Protein AF-Q96XL6-F1 (afdb_monomer_lite)

Sequence (55 aa):
MPKVKNLKKVILTVYIDKEDAETIDKLTKMEGTSRSGIIRKLIRDYARRHLKDSS

Secondary structure (DSSP, 8-state):
-----------------HHHHHHHHHHHHHHT--HHHHHHHHHHHHHHHHSTT--

Organism: Sulfurisphaera tokodaii (strain DSM 16993 / JCM 10545 / NBRC 100140 / 7) (NCBI:txid273063)

InterPro domains:
  IPR002145 Ribbon-helix-helix protein, CopG [PF01402] (11-49)
  IPR010985 Ribbon-helix-helix [SSF47598] (10-48)
  IPR013321 Arc-type ribbon-helix-helix [G3DSA:1.10.1220.10] (8-51)

pLDDT: mean 84.92, std 15.83, range [45.16, 96.94]

Radius of gyration: 14.39 Å; chains: 1; bounding box: 28×37×32 Å

Foldseek 3Di:
DDDPPDPDDDDDDDDDDPVVVVVLVVVCVVVVHDSVVSVVVVVVVVCVVPVVVVD

Structure (mmCIF, N/CA/C/O backbone):
data_AF-Q96XL6-F1
#
_entry.id   AF-Q96XL6-F1
#
loop_
_atom_site.group_PDB
_atom_site.id
_atom_site.type_symbol
_atom_site.label_atom_id
_atom_site.label_alt_id
_atom_site.label_comp_id
_atom_site.label_asym_id
_atom_site.label_entity_id
_atom_site.label_seq_id
_atom_site.pdbx_PDB_ins_code
_atom_site.Cartn_x
_atom_site.Cartn_y
_atom_site.Cartn_z
_atom_site.occupancy
_atom_site.B_iso_or_equiv
_atom_site.auth_seq_id
_atom_site.auth_comp_id
_atom_site.auth_asym_id
_atom_site.auth_atom_id
_atom_site.pdbx_PDB_model_num
ATOM 1 N N . MET A 1 1 ? -4.523 24.391 -17.628 1.00 48.97 1 MET A N 1
ATOM 2 C CA . MET A 1 1 ? -4.450 23.038 -17.027 1.00 48.97 1 MET A CA 1
ATOM 3 C C . MET A 1 1 ? -5.686 22.251 -17.438 1.00 48.97 1 MET A C 1
ATOM 5 O O . MET A 1 1 ? -6.784 22.706 -17.122 1.00 48.97 1 MET A O 1
ATOM 9 N N . PRO A 1 2 ? -5.556 21.131 -18.166 1.00 51.41 2 PRO A N 1
ATOM 10 C CA . PRO A 1 2 ? -6.711 20.303 -18.491 1.00 51.41 2 PRO A CA 1
ATOM 11 C C . PRO A 1 2 ? -7.327 19.760 -17.192 1.00 51.41 2 PRO A C 1
ATOM 13 O O . PRO A 1 2 ? -6.646 19.139 -16.377 1.00 51.41 2 PRO A O 1
ATOM 16 N N . LYS A 1 3 ? -8.619 20.030 -16.971 1.00 58.47 3 LYS A N 1
ATOM 17 C CA . LYS A 1 3 ? -9.386 19.402 -15.890 1.00 58.47 3 LYS A CA 1
ATOM 18 C C . LYS A 1 3 ? -9.665 17.968 -16.321 1.00 58.47 3 LYS A C 1
ATOM 20 O O . LYS A 1 3 ? -10.442 17.762 -17.250 1.00 58.47 3 LYS A O 1
ATOM 25 N N . VAL A 1 4 ? -9.039 16.998 -15.658 1.00 63.03 4 VAL A N 1
ATOM 26 C CA . VAL A 1 4 ? -9.308 15.571 -15.874 1.00 63.03 4 VAL A CA 1
ATOM 27 C C . VAL A 1 4 ? -10.723 15.281 -15.368 1.00 63.03 4 VAL A C 1
ATOM 29 O O . VAL A 1 4 ? -10.940 14.957 -14.204 1.00 63.03 4 VAL A O 1
ATOM 32 N N . LYS A 1 5 ? -11.719 15.504 -16.227 1.00 55.19 5 LYS A N 1
ATOM 33 C CA . LYS A 1 5 ? -13.110 15.146 -15.964 1.00 55.19 5 LYS A CA 1
ATOM 34 C C . LYS A 1 5 ? -13.258 13.658 -16.277 1.00 55.19 5 LYS A C 1
ATOM 36 O O . LYS A 1 5 ? -13.003 13.243 -17.400 1.00 55.19 5 LYS A O 1
ATOM 41 N N . ASN A 1 6 ? -13.680 12.886 -15.277 1.00 61.06 6 ASN A N 1
ATOM 42 C CA . ASN A 1 6 ? -14.050 11.467 -15.361 1.00 61.06 6 ASN A CA 1
ATOM 43 C C . ASN A 1 6 ? -12.903 10.445 -15.458 1.00 61.06 6 ASN A C 1
ATOM 45 O O . ASN A 1 6 ? -12.901 9.582 -16.334 1.00 61.06 6 ASN A O 1
ATOM 49 N N . LEU A 1 7 ? -11.994 10.432 -14.479 1.00 61.12 7 LEU A N 1
ATOM 50 C CA . LEU A 1 7 ? -11.288 9.185 -14.164 1.00 61.12 7 LEU A CA 1
ATOM 51 C C . LEU A 1 7 ? -12.305 8.198 -13.572 1.00 61.12 7 LEU A C 1
ATOM 53 O O . LEU A 1 7 ? -12.734 8.351 -12.427 1.00 61.12 7 LEU A O 1
ATOM 57 N N . LYS A 1 8 ? -12.724 7.201 -14.3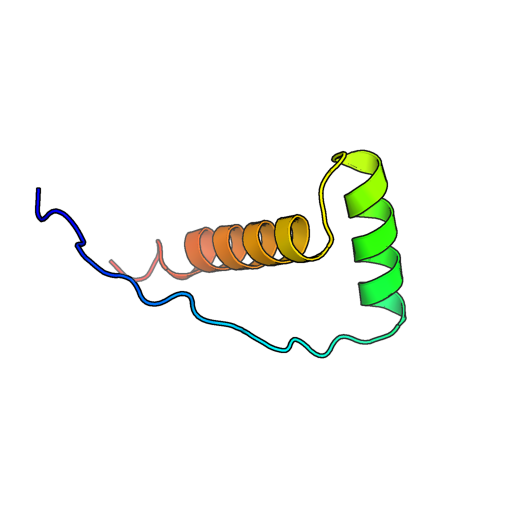64 1.00 70.62 8 LYS A N 1
ATOM 58 C CA . LYS A 1 8 ? -13.491 6.063 -13.841 1.00 70.62 8 LYS A CA 1
ATOM 59 C C . LYS A 1 8 ? -12.690 5.448 -12.693 1.00 70.62 8 LYS A C 1
ATOM 61 O O . LYS A 1 8 ? -11.485 5.240 -12.819 1.00 70.62 8 LYS A O 1
ATOM 66 N N . LYS A 1 9 ? -13.351 5.178 -11.566 1.00 7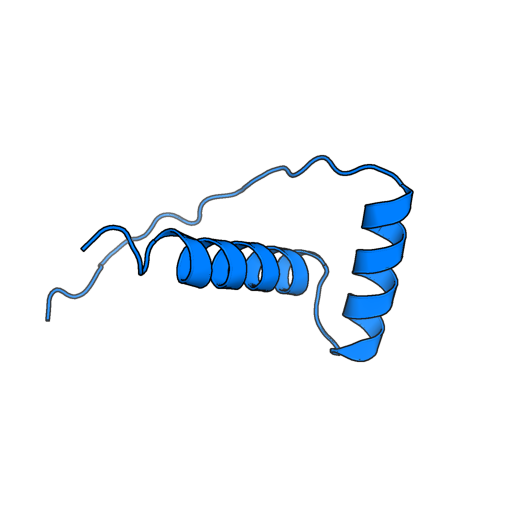5.56 9 LYS A N 1
ATOM 67 C CA . LYS A 1 9 ? -12.732 4.490 -10.430 1.00 75.56 9 LYS A CA 1
ATOM 68 C C . LYS A 1 9 ? -12.232 3.128 -10.915 1.00 75.56 9 LYS A C 1
ATOM 70 O O . LYS A 1 9 ? -13.039 2.265 -11.243 1.00 75.56 9 LYS A O 1
ATOM 75 N N . VAL A 1 10 ? -10.916 2.953 -10.978 1.00 82.31 10 VAL A N 1
ATOM 76 C CA . VAL A 1 10 ? -10.296 1.664 -11.299 1.00 82.31 10 VAL A CA 1
ATOM 77 C C . VAL A 1 10 ? -10.254 0.840 -10.018 1.00 82.31 10 VAL A C 1
ATOM 79 O O . VAL A 1 10 ? -9.748 1.301 -8.992 1.00 82.31 10 VAL A O 1
ATOM 82 N N . ILE A 1 11 ? -10.827 -0.360 -10.064 1.00 87.88 11 ILE A N 1
ATOM 83 C CA . ILE A 1 11 ? -10.757 -1.336 -8.976 1.00 87.88 11 ILE A CA 1
ATOM 84 C C . ILE A 1 11 ? -9.677 -2.344 -9.356 1.00 87.88 11 ILE A C 1
ATOM 86 O O . ILE A 1 11 ? -9.695 -2.876 -10.462 1.00 87.88 11 ILE A O 1
ATOM 90 N N . LEU A 1 12 ? -8.731 -2.572 -8.449 1.00 87.69 12 LEU A N 1
ATOM 91 C CA . LEU A 1 12 ? -7.635 -3.517 -8.627 1.00 87.69 12 LEU A CA 1
ATOM 92 C C . LEU A 1 12 ? -7.719 -4.575 -7.533 1.00 87.69 12 LEU A C 1
ATOM 94 O O . LEU A 1 12 ? -7.798 -4.232 -6.351 1.00 87.69 12 LEU A O 1
ATOM 98 N N . THR A 1 13 ? -7.663 -5.839 -7.936 1.00 93.12 13 THR A N 1
ATOM 99 C CA . THR A 1 13 ? -7.407 -6.954 -7.026 1.00 93.12 13 THR A CA 1
ATOM 100 C C . THR A 1 13 ? -5.904 -7.181 -6.984 1.00 93.12 13 THR A C 1
ATOM 102 O O . THR A 1 13 ? -5.278 -7.342 -8.029 1.00 93.12 13 THR A O 1
ATOM 105 N N . VAL A 1 14 ? -5.323 -7.158 -5.786 1.00 90.06 14 VAL A N 1
ATOM 106 C CA . VAL A 1 14 ? -3.884 -7.336 -5.580 1.00 90.06 14 VAL A CA 1
ATOM 107 C C . VAL A 1 14 ? -3.680 -8.602 -4.766 1.00 90.06 14 VAL A C 1
ATOM 109 O O . VAL A 1 14 ? -4.238 -8.729 -3.677 1.00 90.06 14 VAL A O 1
ATOM 112 N N . TYR A 1 15 ? -2.893 -9.522 -5.312 1.00 93.81 15 TYR A N 1
ATOM 113 C CA . TYR A 1 15 ? -2.463 -10.730 -4.625 1.00 93.81 15 TYR A CA 1
ATOM 114 C C . TYR A 1 15 ? -1.049 -10.497 -4.109 1.00 93.81 15 TYR A C 1
ATOM 116 O O . TYR A 1 15 ? -0.173 -10.087 -4.866 1.00 93.81 15 TYR A O 1
ATOM 124 N N . ILE A 1 16 ? -0.865 -10.727 -2.818 1.00 92.00 16 ILE A N 1
ATOM 125 C CA . ILE A 1 16 ? 0.414 -10.657 -2.114 1.00 92.00 16 ILE A CA 1
ATOM 126 C C . ILE A 1 16 ? 0.519 -11.894 -1.23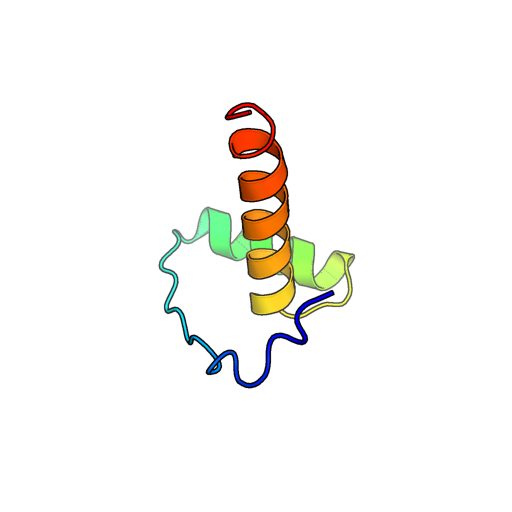4 1.00 92.00 16 ILE A C 1
ATOM 128 O O . ILE A 1 16 ? -0.505 -12.498 -0.890 1.00 92.00 16 ILE A O 1
ATOM 132 N N . ASP A 1 17 ? 1.739 -12.279 -0.896 1.00 96.25 17 ASP A N 1
ATOM 133 C CA . ASP A 1 17 ? 1.953 -13.377 0.030 1.00 96.25 17 ASP A CA 1
ATOM 134 C C . ASP A 1 17 ? 1.563 -12.990 1.468 1.00 96.25 17 ASP A C 1
ATOM 136 O O . ASP A 1 17 ? 1.147 -11.866 1.778 1.00 96.25 17 ASP A O 1
ATOM 140 N N . LYS A 1 18 ? 1.626 -13.979 2.361 1.00 95.50 18 LYS A N 1
ATOM 141 C CA . LYS A 1 18 ? 1.207 -13.802 3.750 1.00 95.50 18 LYS A CA 1
ATOM 142 C C . LYS A 1 18 ? 2.128 -12.840 4.509 1.00 95.50 18 LYS A C 1
ATOM 144 O O . LYS A 1 18 ? 1.639 -12.0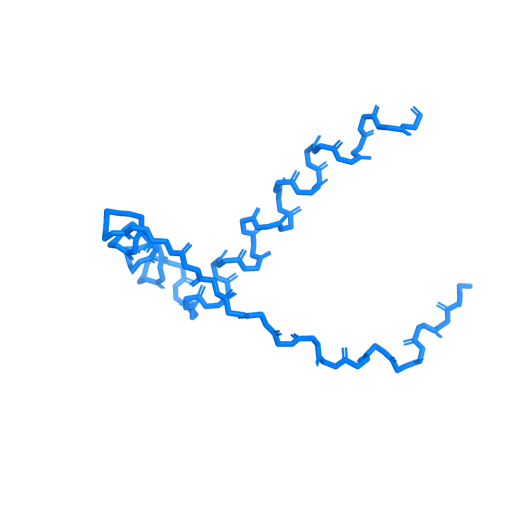64 5.327 1.00 95.50 18 LYS A O 1
ATOM 149 N N . GLU A 1 19 ? 3.430 -12.890 4.250 1.00 96.06 19 GLU A N 1
ATOM 150 C CA . GLU A 1 19 ? 4.434 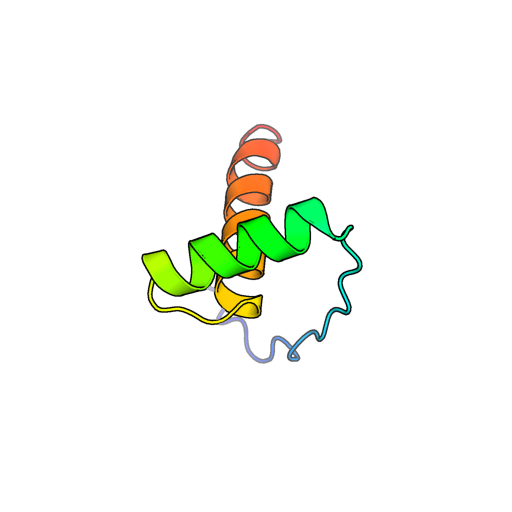-12.086 4.956 1.00 96.06 19 GLU A CA 1
ATOM 151 C C . GLU A 1 19 ? 4.287 -10.595 4.613 1.00 96.06 19 GLU A C 1
ATOM 153 O O . GLU A 1 19 ? 4.266 -9.735 5.506 1.00 96.06 19 GLU A O 1
ATOM 158 N N . ASP A 1 20 ? 4.056 -10.283 3.338 1.00 95.69 20 ASP A N 1
ATOM 159 C CA . ASP A 1 20 ? 3.751 -8.932 2.880 1.00 95.69 20 ASP A CA 1
ATOM 160 C C . ASP A 1 20 ? 2.401 -8.452 3.415 1.00 95.69 20 ASP A C 1
ATOM 162 O O . ASP A 1 20 ? 2.272 -7.298 3.836 1.00 95.69 20 ASP A O 1
ATOM 166 N N . ALA A 1 21 ? 1.388 -9.323 3.465 1.00 94.75 21 ALA A N 1
ATOM 167 C CA . ALA A 1 21 ? 0.090 -8.974 4.039 1.00 94.75 21 ALA A CA 1
ATOM 168 C C . ALA A 1 21 ? 0.200 -8.581 5.524 1.00 94.75 21 ALA A C 1
ATOM 170 O O . ALA A 1 21 ? -0.384 -7.575 5.940 1.00 94.75 21 ALA A O 1
ATOM 171 N N . GLU A 1 22 ? 0.989 -9.315 6.314 1.00 96.62 22 GLU A N 1
ATOM 172 C CA . GLU A 1 22 ? 1.260 -8.983 7.719 1.00 96.62 22 GLU A CA 1
ATOM 173 C C . GLU A 1 22 ? 2.022 -7.660 7.862 1.00 96.62 22 GLU A C 1
ATOM 175 O O . GLU A 1 22 ? 1.751 -6.863 8.768 1.00 96.62 22 GLU A O 1
ATOM 180 N N . THR A 1 23 ? 2.959 -7.395 6.953 1.00 96.38 23 THR A N 1
ATOM 181 C CA . THR A 1 23 ? 3.698 -6.129 6.906 1.00 96.38 23 THR A CA 1
ATOM 182 C C . THR A 1 23 ? 2.763 -4.960 6.607 1.00 96.38 23 THR A C 1
ATOM 184 O O . THR A 1 23 ? 2.789 -3.949 7.316 1.00 96.38 23 THR A O 1
ATOM 187 N N . ILE A 1 24 ? 1.870 -5.107 5.625 1.00 95.81 24 ILE A N 1
ATOM 188 C CA . ILE A 1 24 ? 0.849 -4.099 5.322 1.00 95.81 24 ILE A CA 1
ATOM 189 C C . ILE A 1 24 ? -0.045 -3.868 6.537 1.00 95.81 24 ILE A C 1
ATOM 191 O O . ILE A 1 24 ? -0.309 -2.715 6.868 1.00 95.81 24 ILE A O 1
ATOM 195 N N . ASP A 1 25 ? -0.462 -4.915 7.247 1.00 96.12 25 ASP A N 1
ATOM 196 C CA . ASP A 1 25 ? -1.282 -4.780 8.454 1.00 96.12 25 ASP A CA 1
ATOM 197 C C . ASP A 1 25 ? -0.596 -3.982 9.561 1.00 96.12 25 ASP A C 1
ATOM 199 O O . ASP A 1 25 ? -1.220 -3.109 10.170 1.00 96.12 25 ASP A O 1
ATOM 203 N N . LYS A 1 26 ? 0.696 -4.213 9.799 1.00 96.94 26 LYS A N 1
ATOM 204 C CA . LYS A 1 26 ? 1.474 -3.401 10.745 1.00 96.94 26 LYS A CA 1
ATOM 205 C C . LYS A 1 26 ? 1.501 -1.934 10.311 1.00 96.94 26 LYS A C 1
ATOM 207 O O . LYS A 1 26 ? 1.208 -1.054 11.122 1.00 96.94 26 LYS A O 1
ATOM 212 N N . LEU A 1 27 ? 1.747 -1.674 9.026 1.00 96.12 27 LEU A N 1
ATOM 213 C CA . LEU A 1 27 ? 1.753 -0.318 8.470 1.00 96.12 27 LEU A CA 1
ATOM 214 C C . LEU A 1 27 ? 0.382 0.362 8.570 1.00 96.12 27 LEU A C 1
ATOM 216 O O . LEU A 1 27 ? 0.319 1.544 8.900 1.00 96.12 27 LEU A O 1
ATOM 220 N N . THR A 1 28 ? -0.719 -0.370 8.360 1.00 96.38 28 THR A N 1
ATOM 221 C CA . THR A 1 28 ? -2.071 0.194 8.515 1.00 96.38 28 THR A CA 1
ATOM 222 C C . THR A 1 28 ? -2.315 0.725 9.922 1.00 96.38 28 THR A C 1
ATOM 224 O O . THR A 1 28 ? -2.867 1.815 10.075 1.00 96.38 28 THR A O 1
ATOM 227 N N . LYS A 1 29 ? -1.861 -0.012 10.945 1.00 95.69 29 LYS A N 1
ATOM 228 C CA . LYS A 1 29 ? -1.996 0.378 12.353 1.00 95.69 29 LYS A CA 1
ATOM 229 C C . LYS A 1 29 ? -1.117 1.577 12.687 1.00 95.69 29 LYS A C 1
ATOM 231 O O . LYS A 1 29 ? -1.573 2.481 13.375 1.00 95.69 29 LYS A O 1
ATOM 236 N N . MET A 1 30 ? 0.116 1.593 12.184 1.00 95.94 30 MET A N 1
ATOM 237 C CA . MET A 1 30 ? 1.065 2.681 12.428 1.00 95.94 30 MET A CA 1
ATOM 238 C C . MET A 1 30 ? 0.633 4.002 11.784 1.00 95.94 30 MET A C 1
ATOM 240 O O . MET A 1 30 ? 0.725 5.048 12.416 1.00 95.94 30 MET A O 1
ATOM 244 N N . GLU A 1 31 ? 0.165 3.967 10.535 1.00 94.56 31 GLU A N 1
ATOM 245 C CA . GLU A 1 31 ? -0.220 5.178 9.795 1.00 94.56 31 GLU A CA 1
ATOM 246 C C . GLU A 1 31 ? -1.691 5.575 10.003 1.00 94.56 31 GLU A C 1
ATOM 248 O O . GLU A 1 31 ? -2.129 6.601 9.483 1.00 94.56 31 GLU A O 1
ATOM 253 N N . GLY A 1 32 ? -2.475 4.763 10.722 1.00 95.62 32 GLY A N 1
ATOM 254 C CA . GLY A 1 32 ? -3.899 5.015 10.953 1.00 95.62 32 GLY A CA 1
ATOM 255 C C . GLY A 1 32 ? -4.724 5.037 9.661 1.00 95.62 32 GLY A C 1
ATOM 256 O O . GLY A 1 32 ? -5.644 5.840 9.521 1.00 95.62 32 GLY A O 1
ATOM 257 N N . THR A 1 33 ? -4.387 4.188 8.684 1.00 95.06 33 THR A N 1
ATOM 258 C CA . THR A 1 33 ? -5.033 4.171 7.360 1.00 95.06 33 THR A CA 1
ATOM 259 C C . THR A 1 33 ? -5.409 2.764 6.906 1.00 95.06 33 THR A C 1
ATOM 261 O O . THR A 1 33 ? -4.934 1.765 7.430 1.00 95.06 33 THR A O 1
ATOM 264 N N . SER A 1 34 ? -6.281 2.666 5.901 1.00 96.00 34 SER A N 1
ATOM 265 C CA . SER A 1 34 ? -6.717 1.381 5.334 1.00 96.00 34 SER A CA 1
ATOM 266 C C . SER A 1 34 ? -5.600 0.654 4.572 1.00 96.00 34 SER A C 1
ATOM 268 O O . SER A 1 34 ? -4.720 1.295 3.991 1.00 96.00 34 SER A O 1
ATOM 270 N N . ARG A 1 35 ? -5.714 -0.676 4.431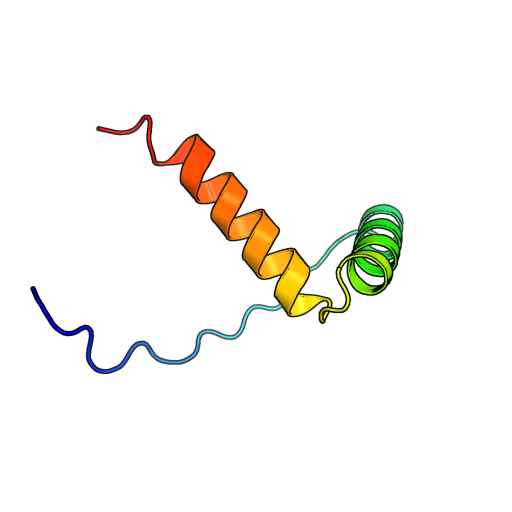 1.00 94.69 35 ARG A N 1
ATOM 271 C CA . ARG A 1 35 ? -4.819 -1.495 3.582 1.00 94.69 35 ARG A CA 1
ATOM 272 C C . ARG A 1 35 ? -4.696 -0.936 2.165 1.00 94.69 35 ARG A C 1
ATOM 274 O O . ARG A 1 35 ? -3.598 -0.746 1.655 1.00 94.69 35 ARG A O 1
ATOM 281 N N . SER A 1 36 ? -5.822 -0.584 1.540 1.00 94.19 36 SER A N 1
ATOM 282 C CA . SER A 1 36 ? -5.817 0.018 0.202 1.00 94.19 36 SER A CA 1
ATOM 283 C C . SER A 1 36 ? -5.126 1.386 0.172 1.00 94.19 36 SER A C 1
ATOM 285 O O . SER A 1 36 ? -4.608 1.786 -0.866 1.00 94.19 36 SER A O 1
ATOM 287 N N . GLY A 1 37 ? -5.140 2.126 1.284 1.00 94.88 37 GLY A N 1
ATOM 288 C CA . GLY A 1 37 ? -4.413 3.384 1.445 1.00 94.88 37 GLY A CA 1
ATOM 289 C C . GLY A 1 37 ? -2.903 3.172 1.397 1.00 94.88 37 GLY A C 1
ATOM 290 O O . GLY A 1 37 ? -2.238 3.813 0.583 1.00 94.88 37 GLY A O 1
ATOM 291 N N . ILE A 1 38 ? -2.404 2.214 2.184 1.00 96.31 38 ILE A N 1
ATOM 292 C CA . ILE A 1 38 ? -0.993 1.803 2.176 1.00 96.31 38 ILE A CA 1
ATOM 293 C C . ILE A 1 38 ? -0.574 1.328 0.782 1.00 96.31 38 ILE A C 1
ATOM 295 O O . ILE A 1 38 ? 0.377 1.862 0.220 1.00 96.31 38 ILE A O 1
ATOM 299 N N . ILE A 1 39 ? -1.327 0.413 0.163 1.00 94.81 39 ILE A N 1
ATOM 300 C CA . ILE A 1 39 ? -0.998 -0.107 -1.177 1.00 94.81 39 ILE A CA 1
ATOM 301 C C . ILE A 1 39 ? -0.937 1.023 -2.214 1.00 94.81 39 ILE A C 1
ATOM 303 O O . ILE A 1 39 ? 0.007 1.102 -2.996 1.00 94.81 39 ILE A O 1
ATOM 307 N N . ARG A 1 40 ? -1.900 1.957 -2.204 1.00 93.38 40 ARG A N 1
ATOM 308 C CA . ARG A 1 40 ? -1.875 3.114 -3.116 1.00 93.38 40 ARG A CA 1
ATOM 309 C C . ARG A 1 40 ? -0.659 4.011 -2.894 1.00 93.38 40 ARG A C 1
ATOM 311 O O . ARG A 1 40 ? -0.148 4.563 -3.867 1.00 93.38 40 ARG A O 1
ATOM 318 N N . LYS A 1 41 ? -0.226 4.189 -1.644 1.00 94.00 41 LYS A N 1
ATOM 319 C CA . LYS A 1 41 ? 0.977 4.956 -1.300 1.00 94.00 41 LYS A CA 1
ATOM 320 C C . LYS A 1 41 ? 2.224 4.264 -1.847 1.00 94.00 41 LYS A C 1
ATOM 322 O O . LYS A 1 41 ? 2.962 4.891 -2.597 1.00 94.00 41 LYS A O 1
ATOM 327 N N . LEU A 1 42 ? 2.375 2.963 -1.597 1.00 93.12 42 LEU A N 1
ATOM 328 C CA . LEU A 1 42 ? 3.491 2.161 -2.106 1.00 93.12 42 LEU A CA 1
ATOM 329 C C . LEU A 1 42 ? 3.579 2.196 -3.637 1.00 93.12 42 LEU A C 1
ATOM 331 O O . LEU A 1 42 ? 4.639 2.498 -4.179 1.00 93.12 42 LEU A O 1
ATOM 335 N N . ILE A 1 43 ? 2.459 1.981 -4.338 1.00 91.94 43 ILE A N 1
ATOM 336 C CA . ILE A 1 43 ? 2.403 2.061 -5.808 1.00 91.94 43 ILE A CA 1
ATOM 337 C C . ILE A 1 43 ? 2.799 3.460 -6.293 1.00 91.94 43 ILE A C 1
ATOM 339 O O . ILE A 1 43 ? 3.570 3.593 -7.241 1.00 91.94 43 ILE A O 1
ATOM 343 N N . ARG A 1 44 ? 2.296 4.520 -5.646 1.00 92.12 44 ARG A N 1
ATOM 344 C CA . ARG A 1 44 ? 2.623 5.906 -6.008 1.00 92.12 44 ARG A CA 1
ATOM 345 C C . ARG A 1 44 ? 4.104 6.208 -5.808 1.00 92.12 44 ARG A C 1
ATOM 347 O O . ARG A 1 44 ? 4.698 6.855 -6.664 1.00 92.12 44 ARG A O 1
ATOM 354 N N . ASP A 1 45 ? 4.684 5.776 -4.697 1.00 93.44 45 ASP A N 1
ATOM 355 C CA . ASP A 1 45 ? 6.084 6.043 -4.365 1.00 93.44 45 ASP A CA 1
ATOM 356 C C . ASP A 1 45 ? 7.036 5.212 -5.229 1.00 93.44 45 ASP A C 1
ATOM 358 O O . ASP A 1 45 ? 8.107 5.686 -5.605 1.00 93.44 45 ASP A O 1
ATOM 362 N N . TYR A 1 46 ? 6.636 3.998 -5.610 1.00 91.81 46 TYR A N 1
ATOM 363 C CA . TYR A 1 46 ? 7.316 3.220 -6.642 1.00 91.81 46 TYR A CA 1
ATOM 364 C C . TYR A 1 46 ? 7.267 3.941 -7.995 1.00 91.81 46 TYR A C 1
ATOM 366 O O . TYR A 1 46 ? 8.308 4.259 -8.565 1.00 91.81 46 TYR A O 1
ATOM 374 N N . ALA A 1 47 ? 6.071 4.302 -8.469 1.00 89.69 47 ALA A N 1
ATOM 375 C CA . ALA A 1 47 ? 5.894 4.999 -9.741 1.00 89.69 47 ALA A CA 1
ATOM 376 C C . ALA A 1 47 ? 6.677 6.320 -9.784 1.00 89.69 47 ALA A C 1
ATOM 378 O O . ALA A 1 47 ? 7.330 6.621 -10.773 1.00 89.69 47 ALA A O 1
ATOM 379 N N . ARG A 1 48 ? 6.681 7.093 -8.695 1.00 90.44 48 ARG A N 1
ATOM 380 C CA . ARG A 1 48 ? 7.461 8.335 -8.595 1.00 90.44 48 ARG A CA 1
ATOM 381 C C . ARG A 1 48 ? 8.964 8.120 -8.658 1.00 90.44 48 ARG A C 1
ATOM 383 O O . ARG A 1 48 ? 9.642 9.020 -9.124 1.00 90.44 48 ARG A O 1
ATOM 390 N N . ARG A 1 49 ? 9.482 7.002 -8.152 1.00 91.62 49 ARG A N 1
ATOM 391 C CA . ARG A 1 49 ? 10.916 6.698 -8.226 1.00 91.62 49 ARG A CA 1
ATOM 392 C C . ARG A 1 49 ? 11.315 6.229 -9.618 1.00 91.62 49 ARG A C 1
ATOM 394 O O . ARG A 1 49 ? 12.342 6.655 -10.110 1.00 91.62 49 ARG A O 1
ATOM 401 N N . HIS A 1 50 ? 10.480 5.422 -10.265 1.00 87.75 50 HIS A N 1
ATOM 402 C CA . HIS A 1 50 ? 10.841 4.783 -11.531 1.00 87.75 50 HIS A CA 1
ATOM 403 C C . HIS A 1 50 ? 10.391 5.538 -12.790 1.00 87.75 50 HIS A C 1
ATOM 405 O O . HIS A 1 50 ? 10.975 5.339 -13.845 1.00 87.75 50 HIS A O 1
ATOM 411 N N . LEU A 1 51 ? 9.386 6.417 -12.706 1.00 79.25 51 LEU A N 1
ATOM 412 C CA . LEU A 1 51 ? 8.920 7.213 -13.854 1.00 79.25 51 LEU A CA 1
ATOM 413 C C . LEU A 1 51 ? 9.588 8.590 -13.950 1.00 79.25 51 LEU A C 1
ATOM 415 O O . LEU A 1 51 ? 9.446 9.257 -14.970 1.00 79.25 51 LEU A O 1
ATOM 419 N N . LYS A 1 52 ? 10.289 9.045 -12.904 1.00 61.41 52 LYS A N 1
ATOM 420 C CA . LYS A 1 52 ? 10.991 10.341 -12.923 1.00 61.41 52 LYS A CA 1
ATOM 421 C C . LYS A 1 52 ? 12.295 10.304 -13.723 1.00 61.41 52 LYS A C 1
ATOM 423 O O . LYS A 1 52 ? 12.754 11.361 -14.131 1.00 61.41 52 LYS A O 1
ATOM 428 N N . ASP A 1 53 ? 12.820 9.109 -13.980 1.00 52.44 53 ASP A N 1
ATOM 429 C CA . ASP A 1 53 ? 14.063 8.890 -14.727 1.00 52.44 53 ASP A CA 1
ATOM 430 C C . ASP A 1 53 ? 13.820 8.603 -16.223 1.00 52.44 53 ASP A C 1
ATOM 432 O O . ASP A 1 53 ? 14.748 8.276 -16.954 1.00 52.44 53 ASP A O 1
ATOM 436 N N . SER A 1 54 ? 12.575 8.697 -16.707 1.00 50.38 54 SER A N 1
ATOM 437 C CA . SER A 1 54 ? 12.223 8.465 -18.122 1.00 50.38 54 SER A CA 1
ATOM 438 C C . SER A 1 54 ? 12.043 9.759 -18.934 1.00 50.38 54 SER A C 1
ATOM 440 O O . SER A 1 54 ? 11.312 9.750 -19.923 1.00 50.38 54 SER A O 1
ATOM 442 N N . SER A 1 55 ? 12.622 10.883 -18.494 1.00 45.16 55 SER A N 1
ATOM 443 C CA . SER A 1 55 ? 12.524 12.205 -19.150 1.00 45.16 55 SER A CA 1
ATOM 444 C C . SER A 1 55 ? 13.882 12.724 -19.591 1.00 45.16 55 SER A C 1
ATOM 446 O O . SER A 1 55 ? 14.823 12.619 -18.776 1.00 45.16 55 SER A O 1
#